Protein AF-A0A382V7R6-F1 (afdb_monomer)

pLDDT: mean 75.1, std 13.62, range [45.16, 88.88]

Nearest PDB structures (foldseek):
  5obz-assembly1_B  TM=4.408E-01  e=2.861E+00  Thermochaetoides thermophila DSM 1495
  2ct7-assembly1_A  TM=3.478E-01  e=7.063E+00  Homo sapiens

Radius of gyration: 15.53 Å; Cα contacts (8 Å, |Δi|>4): 62; chains: 1; bounding box: 49×32×35 Å

Structure (mmCIF, N/CA/C/O backbone):
data_AF-A0A382V7R6-F1
#
_entry.id   AF-A0A382V7R6-F1
#
loop_
_atom_site.group_PDB
_atom_site.id
_atom_site.type_symbol
_atom_site.label_atom_id
_atom_site.label_alt_id
_atom_site.label_comp_id
_atom_site.label_asym_id
_atom_site.label_entity_id
_atom_site.label_seq_id
_atom_site.pdbx_PDB_ins_code
_atom_site.Cartn_x
_atom_site.Cartn_y
_atom_site.Cartn_z
_atom_site.occupancy
_atom_site.B_iso_or_equiv
_atom_site.auth_seq_id
_atom_site.auth_comp_id
_atom_site.auth_asym_id
_atom_site.auth_atom_id
_atom_site.pdbx_PDB_model_num
ATOM 1 N N . MET A 1 1 ? -21.126 21.811 21.592 1.00 45.16 1 MET A N 1
ATOM 2 C CA . MET A 1 1 ? -21.350 20.909 20.444 1.00 45.16 1 MET A CA 1
ATOM 3 C C . MET A 1 1 ? -20.180 19.952 20.373 1.00 45.16 1 MET A C 1
ATOM 5 O O . MET A 1 1 ? -19.081 20.369 20.037 1.00 45.16 1 MET A O 1
ATOM 9 N N . SER A 1 2 ? -20.400 18.711 20.787 1.00 50.22 2 SER A N 1
ATOM 10 C CA . SER A 1 2 ? -19.373 17.674 20.832 1.00 50.22 2 SER A CA 1
ATOM 11 C C . SER A 1 2 ? -19.372 16.946 19.491 1.00 50.22 2 SER A C 1
ATOM 13 O O . SER A 1 2 ? -20.209 16.083 19.261 1.00 50.22 2 SER A O 1
ATOM 15 N N . PHE A 1 3 ? -18.474 17.333 18.589 1.00 59.28 3 PHE A N 1
ATOM 16 C CA . PHE A 1 3 ? -18.126 16.537 17.412 1.00 59.28 3 PHE A CA 1
ATOM 17 C C . PHE A 1 3 ? -16.765 15.900 17.689 1.00 59.28 3 PHE A C 1
ATOM 19 O O . PHE A 1 3 ? -15.746 16.297 17.135 1.00 59.28 3 PHE A O 1
ATOM 26 N N . THR A 1 4 ? -16.727 14.925 18.596 1.00 58.59 4 THR A N 1
ATOM 27 C CA . THR A 1 4 ? -15.632 13.955 18.594 1.00 58.59 4 THR A CA 1
ATOM 28 C C . THR A 1 4 ? -15.905 13.031 17.419 1.00 58.59 4 THR A C 1
ATOM 30 O O . THR A 1 4 ? -16.551 11.995 17.552 1.00 58.59 4 THR A O 1
ATOM 33 N N . GLN A 1 5 ? -15.494 13.466 16.229 1.00 56.47 5 GLN A N 1
ATOM 34 C CA . GLN A 1 5 ? -15.279 12.541 15.131 1.00 56.47 5 GLN A CA 1
ATOM 35 C C . GLN A 1 5 ? -14.124 11.655 15.587 1.00 56.47 5 GLN A C 1
ATOM 37 O O . GLN A 1 5 ? -12.957 12.005 15.436 1.00 56.47 5 GLN A O 1
ATOM 42 N N . GLU A 1 6 ? -14.460 10.526 16.208 1.00 61.00 6 GLU A N 1
ATOM 43 C CA . GLU A 1 6 ? -13.647 9.321 16.125 1.00 61.00 6 GLU A CA 1
ATOM 44 C C . GLU A 1 6 ? -13.587 8.964 14.637 1.00 61.00 6 GLU A C 1
ATOM 46 O O . GLU A 1 6 ? -14.321 8.118 14.130 1.00 61.00 6 GLU A O 1
ATOM 51 N N . GLU A 1 7 ? -12.759 9.710 13.901 1.00 55.22 7 GLU A N 1
ATOM 52 C CA . GLU A 1 7 ? -12.292 9.345 12.579 1.00 55.22 7 GLU A CA 1
ATOM 53 C C . GLU A 1 7 ? -11.478 8.086 12.829 1.00 55.22 7 GLU A C 1
ATOM 55 O O . GLU A 1 7 ? -10.289 8.137 13.161 1.00 55.22 7 GLU A O 1
ATOM 60 N N . SER A 1 8 ? -12.181 6.957 12.769 1.00 54.97 8 SER A N 1
ATOM 61 C CA . SER A 1 8 ? -11.629 5.644 12.515 1.00 54.97 8 SER A CA 1
ATOM 62 C C . SER A 1 8 ? -10.731 5.813 11.302 1.00 54.97 8 SER A C 1
ATOM 64 O O . SER A 1 8 ? -11.146 5.749 10.152 1.00 54.97 8 SER A O 1
ATOM 66 N N . ASN A 1 9 ? -9.479 6.160 11.581 1.00 60.59 9 ASN A N 1
ATOM 67 C CA . ASN A 1 9 ? -8.408 6.229 10.622 1.00 60.59 9 ASN A CA 1
ATOM 68 C C . ASN A 1 9 ? -8.143 4.782 10.273 1.00 60.59 9 ASN A C 1
ATOM 70 O O . ASN A 1 9 ? -7.276 4.142 10.863 1.00 60.59 9 ASN A O 1
ATOM 74 N N . GLU A 1 10 ? -8.994 4.241 9.405 1.00 75.50 10 GLU A N 1
ATOM 75 C CA . GLU A 1 10 ? -8.898 2.891 8.906 1.00 75.50 10 GLU A CA 1
ATOM 76 C C . GLU A 1 10 ? -7.617 2.837 8.086 1.00 75.50 10 GLU A C 1
ATOM 78 O O . GLU A 1 10 ? -7.599 3.084 6.882 1.00 75.50 10 GLU A O 1
ATOM 83 N N . VAL A 1 11 ? -6.507 2.625 8.776 1.00 84.69 11 VAL A N 1
ATOM 84 C CA . VAL A 1 11 ? -5.213 2.430 8.160 1.00 84.69 11 VAL A CA 1
ATOM 85 C C . VAL A 1 11 ? -5.247 1.115 7.416 1.00 84.69 11 VAL A C 1
ATOM 87 O O . VAL A 1 11 ? -5.822 0.117 7.864 1.00 84.69 11 VAL A O 1
ATOM 90 N N . GLU A 1 12 ? -4.639 1.114 6.245 1.00 85.56 12 GLU A N 1
ATOM 91 C CA . GLU A 1 12 ? -4.556 -0.092 5.457 1.00 85.56 12 GLU A CA 1
ATOM 92 C C . GLU A 1 12 ? -3.634 -1.092 6.136 1.00 85.56 12 GLU A C 1
ATOM 94 O O . GLU A 1 12 ? -2.597 -0.736 6.703 1.00 85.56 12 GLU A O 1
ATOM 99 N N . ILE A 1 13 ? -4.013 -2.361 6.066 1.00 88.12 13 ILE A N 1
ATOM 100 C CA . ILE A 1 13 ? -3.258 -3.450 6.665 1.00 88.12 13 ILE A CA 1
ATOM 101 C C . ILE A 1 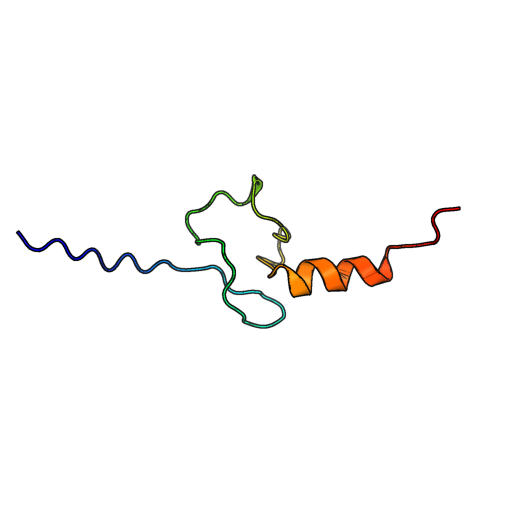13 ? -2.450 -4.145 5.574 1.00 88.12 13 ILE A C 1
ATOM 103 O O . ILE A 1 13 ? -2.950 -4.443 4.493 1.00 88.12 13 ILE A O 1
ATOM 107 N N . CYS A 1 14 ? -1.182 -4.418 5.872 1.00 88.88 14 CYS A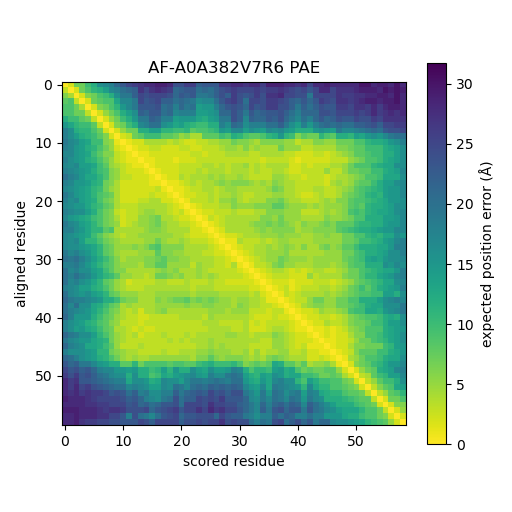 N 1
ATOM 108 C CA . CYS A 1 14 ? -0.304 -5.148 4.978 1.00 88.88 14 CYS A CA 1
ATOM 109 C C . CYS A 1 14 ? -0.820 -6.570 4.750 1.00 88.88 14 CYS A C 1
ATOM 111 O O . CYS A 1 14 ? -0.900 -7.357 5.691 1.00 88.88 14 CYS A O 1
ATOM 113 N N . VAL A 1 15 ? -1.040 -6.939 3.492 1.00 87.75 15 VAL A N 1
ATOM 114 C CA . VAL A 1 15 ? -1.540 -8.275 3.121 1.00 87.75 15 VAL A CA 1
ATOM 115 C C . VAL A 1 15 ? -0.548 -9.416 3.383 1.00 87.75 15 VAL A C 1
ATOM 117 O O . VAL A 1 15 ? -0.932 -10.579 3.366 1.00 87.75 15 VAL A O 1
ATOM 120 N N . ILE A 1 16 ? 0.733 -9.110 3.627 1.00 85.25 16 ILE A N 1
ATOM 121 C CA . ILE A 1 16 ? 1.761 -10.124 3.926 1.00 85.25 16 ILE A CA 1
ATOM 122 C C . ILE A 1 16 ? 1.920 -10.348 5.426 1.00 85.25 16 ILE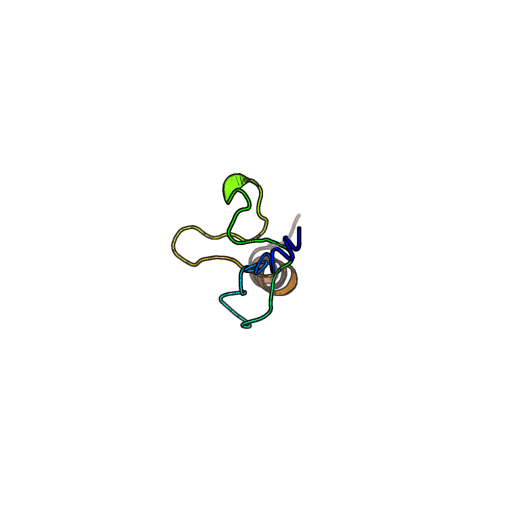 A C 1
ATOM 124 O O . ILE A 1 16 ? 1.996 -11.488 5.867 1.00 85.25 16 ILE A O 1
ATOM 128 N N . CYS A 1 17 ? 2.036 -9.272 6.206 1.00 86.88 17 CYS A N 1
ATOM 129 C CA . CYS A 1 17 ? 2.385 -9.371 7.625 1.00 86.88 17 CYS A CA 1
ATOM 130 C C . CYS A 1 17 ? 1.269 -8.944 8.579 1.00 86.88 17 CYS A C 1
ATOM 132 O O . CYS A 1 17 ? 1.457 -9.038 9.787 1.00 86.88 17 CYS A O 1
ATOM 134 N N . GLY A 1 18 ? 0.143 -8.435 8.076 1.00 87.06 18 GLY A N 1
ATOM 135 C CA . GLY A 1 18 ? -0.948 -7.943 8.916 1.00 87.06 18 GLY A CA 1
ATOM 136 C C . GLY A 1 18 ? -0.623 -6.654 9.679 1.00 87.06 18 GLY A C 1
ATOM 137 O O . GLY A 1 18 ? -1.390 -6.246 10.544 1.00 87.06 18 GLY A O 1
ATOM 138 N N . ALA A 1 19 ? 0.508 -6.000 9.394 1.00 87.69 19 ALA A N 1
ATOM 139 C CA . ALA A 1 19 ? 0.877 -4.754 10.058 1.00 87.69 19 ALA A CA 1
ATOM 140 C C . ALA A 1 19 ? 0.082 -3.569 9.499 1.00 87.69 19 ALA A C 1
ATOM 142 O O . ALA A 1 19 ? -0.095 -3.459 8.285 1.00 87.69 19 ALA A O 1
ATOM 143 N N . GLN A 1 20 ? -0.316 -2.650 10.378 1.00 87.56 20 GLN A N 1
ATOM 144 C CA . GLN A 1 20 ? -0.877 -1.360 9.982 1.00 87.56 20 GLN A CA 1
ATOM 145 C C . GLN A 1 20 ? 0.158 -0.567 9.174 1.00 87.56 20 GLN A C 1
ATOM 147 O O . GLN A 1 20 ? 1.336 -0.492 9.537 1.00 87.56 20 GLN A O 1
ATOM 152 N N . THR A 1 21 ? -0.274 -0.010 8.050 1.00 84.69 21 THR A N 1
ATOM 153 C CA . THR A 1 21 ? 0.538 0.871 7.211 1.00 84.69 21 THR A CA 1
ATOM 154 C C . THR A 1 21 ? 0.292 2.332 7.570 1.00 84.69 21 THR A C 1
ATOM 156 O O . THR A 1 21 ? -0.634 2.666 8.301 1.00 84.69 21 THR A O 1
ATOM 159 N N . SER A 1 22 ? 1.143 3.219 7.059 1.00 83.62 22 SER A N 1
ATOM 160 C CA . SER A 1 22 ? 0.978 4.667 7.230 1.00 83.62 22 SER A CA 1
ATOM 161 C C . SER A 1 2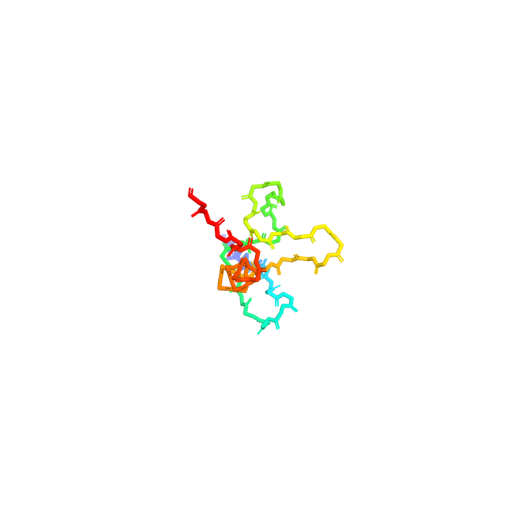2 ? -0.066 5.274 6.285 1.00 83.62 22 SER A C 1
ATOM 163 O O . SER A 1 22 ? -0.244 6.486 6.298 1.00 83.62 22 SER A O 1
ATOM 165 N N . PHE A 1 23 ? -0.716 4.456 5.455 1.00 84.50 23 PHE A N 1
ATOM 166 C CA . PHE A 1 23 ? -1.729 4.890 4.499 1.00 84.50 23 PHE A CA 1
ATOM 167 C C . PHE A 1 23 ? -3.120 4.634 5.057 1.00 84.50 23 PHE A C 1
ATOM 169 O O . PHE A 1 23 ? -3.374 3.567 5.618 1.00 84.50 23 PHE A O 1
ATOM 176 N N . LYS A 1 24 ? -4.026 5.596 4.891 1.00 85.81 24 LYS A N 1
ATOM 177 C CA . LYS A 1 24 ? -5.439 5.424 5.234 1.00 85.81 24 LYS A CA 1
ATOM 178 C C . LYS A 1 24 ? -6.162 4.786 4.055 1.00 85.81 24 LYS A C 1
ATOM 180 O O . LYS A 1 24 ? -5.752 4.972 2.915 1.00 85.81 24 LYS A O 1
ATOM 185 N N . LYS A 1 25 ? -7.289 4.112 4.293 1.00 81.31 25 LYS A N 1
ATOM 186 C CA . LYS A 1 25 ? -8.172 3.624 3.218 1.00 81.31 25 LYS A CA 1
ATOM 187 C C . LYS A 1 25 ? -8.644 4.747 2.290 1.00 81.31 25 LYS A C 1
ATOM 189 O O . LYS A 1 25 ? -8.833 4.488 1.105 1.00 81.31 25 LYS A O 1
ATOM 194 N N . SER A 1 26 ? -8.766 5.971 2.805 1.00 82.94 26 SER A N 1
ATOM 195 C CA . SER A 1 26 ? -9.199 7.159 2.059 1.00 82.94 26 SER A CA 1
ATOM 196 C C . SER A 1 26 ? -8.118 7.807 1.189 1.00 82.94 26 SER A C 1
ATOM 198 O O . SER A 1 26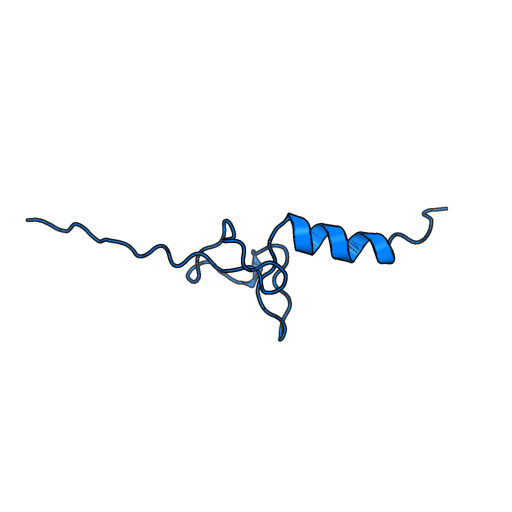 ? -8.450 8.681 0.396 1.00 82.94 26 SER A O 1
ATOM 200 N N . ASP A 1 27 ? -6.838 7.444 1.348 1.00 83.88 27 ASP A N 1
ATOM 201 C CA . ASP A 1 27 ? -5.766 7.993 0.504 1.00 83.88 27 ASP A CA 1
ATOM 202 C C . ASP A 1 27 ? -5.942 7.556 -0.965 1.00 83.88 27 ASP A C 1
ATOM 204 O O . ASP A 1 27 ? -6.712 6.652 -1.272 1.00 83.88 27 ASP A O 1
ATOM 208 N N . ASP A 1 28 ? -5.215 8.131 -1.909 1.00 84.12 28 ASP A N 1
ATOM 209 C CA . ASP A 1 28 ? -5.333 7.706 -3.307 1.00 84.12 28 ASP A CA 1
ATOM 210 C C . ASP A 1 28 ? -4.328 6.586 -3.621 1.00 84.12 28 ASP A C 1
ATOM 212 O O . ASP A 1 28 ? -3.126 6.768 -3.413 1.00 84.12 28 ASP A O 1
ATOM 216 N N . ILE A 1 29 ? -4.794 5.427 -4.110 1.00 83.00 29 ILE A N 1
ATOM 217 C CA . ILE A 1 29 ? -3.948 4.239 -4.363 1.00 83.00 29 ILE A CA 1
ATOM 218 C C . ILE A 1 29 ? -2.783 4.522 -5.321 1.00 83.00 29 ILE A C 1
ATOM 220 O O . ILE A 1 29 ? -1.737 3.885 -5.215 1.00 83.00 29 ILE A O 1
ATOM 224 N N . THR A 1 30 ? -2.937 5.512 -6.205 1.00 82.25 30 THR A N 1
ATOM 225 C CA . THR A 1 30 ? -1.944 5.907 -7.214 1.00 82.25 30 THR A CA 1
ATOM 226 C C . THR A 1 30 ? -0.648 6.418 -6.584 1.00 82.25 30 THR A C 1
ATOM 228 O O . THR A 1 30 ? 0.439 6.197 -7.116 1.00 82.25 30 THR A O 1
ATOM 231 N N . PHE A 1 31 ? -0.747 7.091 -5.433 1.00 81.62 31 PHE A N 1
ATOM 232 C CA . PHE A 1 31 ? 0.398 7.685 -4.737 1.00 81.62 31 PHE A CA 1
ATOM 233 C C . PHE A 1 31 ? 0.948 6.795 -3.613 1.00 81.62 31 PHE A C 1
ATOM 235 O O . PHE A 1 31 ? 1.949 7.143 -2.979 1.00 81.62 31 PHE A O 1
ATOM 242 N N . ARG A 1 32 ? 0.329 5.637 -3.351 1.00 82.56 32 ARG A N 1
ATOM 243 C CA . ARG A 1 32 ? 0.759 4.724 -2.285 1.00 82.56 32 ARG A CA 1
ATOM 244 C C . ARG A 1 32 ? 1.925 3.866 -2.757 1.00 82.56 32 ARG A C 1
ATOM 246 O O . ARG A 1 32 ? 1.887 3.233 -3.810 1.00 82.56 32 ARG A O 1
ATOM 253 N N . TYR A 1 33 ? 2.970 3.774 -1.939 1.00 82.88 33 TYR A N 1
ATOM 254 C CA . TYR A 1 33 ? 4.043 2.821 -2.206 1.00 82.88 33 TYR A CA 1
ATOM 255 C C . TYR A 1 33 ? 3.581 1.409 -1.834 1.00 82.88 33 TYR A C 1
ATOM 257 O O . TYR A 1 33 ? 2.916 1.202 -0.8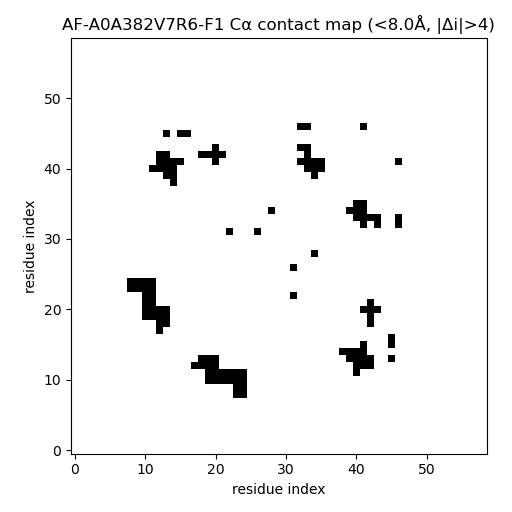22 1.00 82.88 33 TYR A O 1
ATOM 265 N N . GLY A 1 34 ? 3.969 0.410 -2.625 1.00 81.50 34 GLY A N 1
ATOM 266 C CA . GLY A 1 34 ? 3.706 -0.992 -2.291 1.00 81.50 34 GLY A CA 1
ATOM 267 C C . GLY A 1 34 ? 2.242 -1.424 -2.419 1.00 81.50 34 GLY A C 1
ATOM 268 O O . GLY A 1 34 ? 1.923 -2.527 -1.982 1.00 81.50 34 GLY A O 1
ATOM 269 N N . TYR A 1 35 ? 1.373 -0.606 -3.016 1.00 86.69 35 TYR A N 1
ATOM 270 C CA . TYR A 1 35 ? 0.088 -1.088 -3.510 1.00 86.69 35 TYR A CA 1
ATOM 271 C C . TYR A 1 35 ? 0.329 -1.965 -4.743 1.00 86.69 35 TYR A C 1
ATOM 273 O O . TYR A 1 35 ? 1.072 -1.586 -5.650 1.00 86.69 35 T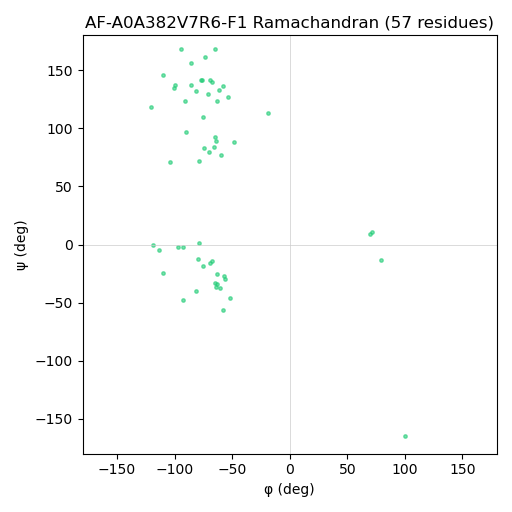YR A O 1
ATOM 281 N N . ILE A 1 36 ? -0.249 -3.163 -4.753 1.00 83.19 36 ILE A N 1
ATOM 282 C CA . ILE A 1 36 ? -0.204 -4.072 -5.896 1.00 83.19 36 ILE A CA 1
ATOM 283 C C . ILE A 1 36 ? -1.644 -4.332 -6.323 1.00 83.19 36 ILE A C 1
ATOM 285 O O . ILE A 1 36 ? -2.426 -4.902 -5.558 1.00 83.19 36 ILE A O 1
ATOM 289 N N . GLU A 1 37 ? -1.980 -3.947 -7.553 1.00 84.06 37 GLU A N 1
ATOM 290 C CA . GLU A 1 37 ? -3.292 -4.216 -8.143 1.00 84.06 37 GLU A CA 1
ATOM 291 C C . GLU A 1 37 ? -3.612 -5.717 -8.071 1.00 84.06 37 GLU A C 1
ATOM 293 O O . GLU A 1 37 ? -2.807 -6.569 -8.448 1.00 84.06 37 GLU A O 1
ATOM 298 N N . GLY A 1 38 ? -4.776 -6.050 -7.509 1.00 82.19 38 GLY A N 1
ATOM 299 C CA . GLY A 1 38 ? -5.223 -7.432 -7.312 1.00 82.19 38 GLY A CA 1
ATOM 300 C C . GLY A 1 38 ? -4.618 -8.173 -6.111 1.00 82.19 38 GLY A C 1
ATOM 301 O O . GLY A 1 38 ? -5.159 -9.206 -5.728 1.00 82.19 38 GLY A O 1
ATOM 302 N N . ALA A 1 39 ? -3.558 -7.662 -5.475 1.00 82.94 39 ALA A N 1
ATOM 303 C CA . ALA A 1 39 ? -2.991 -8.256 -4.256 1.00 82.94 39 ALA A CA 1
ATOM 304 C C . ALA A 1 39 ? -3.214 -7.406 -2.994 1.00 82.94 39 ALA A C 1
ATOM 306 O O . ALA A 1 39 ? -3.241 -7.964 -1.901 1.00 82.94 39 ALA A O 1
ATOM 307 N N . GLY A 1 40 ? -3.399 -6.089 -3.129 1.00 86.56 40 GLY A N 1
ATOM 308 C CA . GLY A 1 40 ? -3.657 -5.159 -2.027 1.00 86.56 40 GLY A CA 1
ATOM 309 C C . GLY A 1 40 ? -2.423 -4.376 -1.568 1.00 86.56 40 GLY A C 1
ATOM 310 O O . GLY A 1 40 ? -1.407 -4.299 -2.263 1.00 86.56 40 GLY A O 1
ATOM 311 N N . GLN A 1 41 ? -2.525 -3.762 -0.388 1.00 88.25 41 GLN A N 1
ATOM 312 C CA . GLN A 1 41 ? -1.504 -2.871 0.164 1.00 88.25 41 GLN A CA 1
ATOM 313 C C . GLN A 1 41 ? -0.412 -3.636 0.921 1.00 88.25 41 GLN A C 1
ATOM 315 O O . GLN A 1 41 ? -0.679 -4.533 1.723 1.00 88.25 41 GLN A O 1
ATOM 320 N N . LEU A 1 42 ? 0.845 -3.247 0.704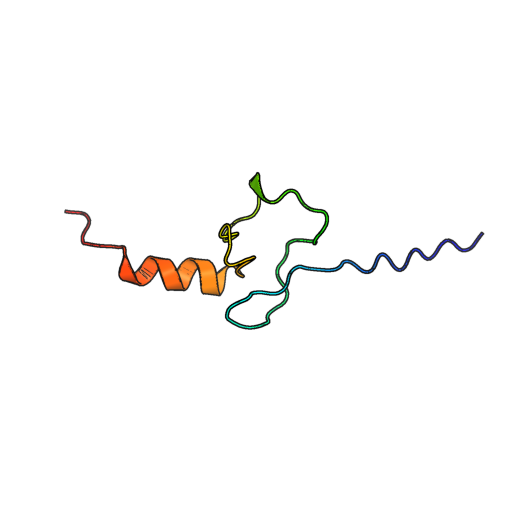 1.00 88.38 42 LEU A N 1
ATOM 321 C CA . LEU A 1 42 ? 2.005 -3.744 1.446 1.00 88.38 42 LEU A CA 1
ATOM 322 C C . LEU A 1 42 ? 2.581 -2.660 2.351 1.00 88.38 42 LEU A C 1
ATOM 324 O O . LEU A 1 42 ? 2.628 -1.487 1.989 1.00 88.38 42 LEU A O 1
ATOM 328 N N . CYS A 1 43 ? 3.102 -3.053 3.512 1.00 87.06 43 CYS A N 1
ATOM 329 C CA . CYS A 1 43 ? 3.912 -2.148 4.320 1.00 87.06 43 CYS A CA 1
ATOM 330 C C . CYS A 1 43 ? 5.296 -1.939 3.692 1.00 87.06 43 CYS A C 1
ATOM 332 O O . CYS A 1 43 ? 5.773 -2.755 2.896 1.00 87.06 43 CYS A O 1
ATOM 334 N N . PHE A 1 44 ? 5.978 -0.871 4.110 1.00 82.75 44 PHE A N 1
ATOM 335 C CA . PHE A 1 44 ? 7.295 -0.496 3.591 1.00 82.75 44 PHE A CA 1
ATOM 336 C C . PHE A 1 44 ? 8.285 -1.662 3.633 1.00 82.75 44 PHE A C 1
ATOM 338 O O . PHE A 1 44 ? 8.907 -1.981 2.621 1.00 82.75 44 PHE A O 1
ATOM 345 N N . LYS A 1 45 ? 8.335 -2.374 4.765 1.00 84.56 45 LYS A N 1
ATOM 346 C CA . LYS A 1 45 ? 9.198 -3.545 4.965 1.00 84.56 45 LYS A CA 1
ATOM 347 C C . LYS A 1 45 ? 8.922 -4.628 3.922 1.00 84.56 45 LYS A C 1
ATOM 349 O O . LYS A 1 45 ? 9.815 -4.979 3.162 1.00 84.56 45 LYS A O 1
ATOM 354 N N . CYS A 1 46 ? 7.677 -5.090 3.825 1.00 84.00 46 CYS A N 1
ATOM 355 C CA . CYS A 1 46 ? 7.277 -6.154 2.905 1.00 84.00 46 CYS A CA 1
ATOM 356 C C . CYS A 1 46 ? 7.441 -5.768 1.427 1.00 84.00 46 CYS A C 1
ATOM 358 O O . CYS A 1 46 ? 7.835 -6.603 0.612 1.00 84.00 46 CYS A O 1
ATOM 360 N N . SER A 1 47 ? 7.177 -4.503 1.084 1.00 83.06 47 SER A N 1
ATOM 361 C CA . SER A 1 47 ? 7.394 -3.981 -0.269 1.00 83.06 47 SER A CA 1
ATOM 362 C C . SER A 1 47 ? 8.879 -3.979 -0.656 1.00 83.06 47 SER A C 1
ATOM 364 O O . SER A 1 47 ? 9.217 -4.210 -1.816 1.00 83.06 47 SER A O 1
ATOM 366 N N . GLN A 1 48 ? 9.770 -3.767 0.318 1.00 81.00 48 GLN A N 1
ATOM 367 C CA . GLN A 1 48 ? 11.214 -3.729 0.114 1.00 81.00 48 GLN A CA 1
ATOM 368 C C . GLN A 1 48 ? 11.812 -5.143 0.057 1.00 81.00 48 GLN A C 1
ATOM 370 O O . GLN A 1 48 ? 12.621 -5.421 -0.824 1.00 81.00 48 GLN A O 1
ATOM 375 N N . THR A 1 49 ? 11.348 -6.071 0.904 1.00 71.69 49 THR A N 1
ATOM 376 C CA . THR A 1 49 ? 11.814 -7.470 0.902 1.00 71.69 49 THR A CA 1
ATOM 377 C C . THR A 1 49 ? 11.546 -8.165 -0.436 1.00 71.69 49 THR A C 1
ATOM 379 O O . THR A 1 49 ? 12.403 -8.891 -0.931 1.00 71.69 49 THR A O 1
ATOM 382 N N . ARG A 1 50 ? 10.404 -7.896 -1.094 1.00 61.94 50 ARG A N 1
ATOM 383 C CA . ARG A 1 50 ? 10.111 -8.467 -2.426 1.00 61.94 50 ARG A CA 1
ATOM 384 C C . ARG A 1 50 ? 11.093 -8.024 -3.516 1.00 61.94 50 ARG A C 1
ATOM 386 O O . ARG A 1 50 ? 11.276 -8.755 -4.487 1.00 61.94 50 ARG A O 1
ATOM 393 N N . LYS A 1 51 ? 11.736 -6.860 -3.377 1.00 55.31 51 LYS A N 1
ATOM 394 C CA . LYS A 1 51 ? 12.707 -6.363 -4.367 1.00 55.31 51 LYS A CA 1
ATOM 395 C C . LYS A 1 51 ? 14.052 -7.089 -4.292 1.00 55.31 51 LYS A C 1
ATOM 397 O O . LYS A 1 51 ? 14.781 -7.094 -5.277 1.00 55.31 51 LYS A O 1
ATOM 402 N N . MET A 1 52 ? 14.352 -7.766 -3.182 1.00 55.72 52 MET A N 1
ATOM 403 C CA . MET A 1 52 ? 15.647 -8.426 -2.969 1.00 55.72 52 MET A CA 1
ATOM 404 C C . MET A 1 52 ? 15.877 -9.647 -3.876 1.00 55.72 52 MET A C 1
ATOM 406 O O . MET A 1 52 ? 17.017 -10.049 -4.058 1.00 55.72 52 MET A O 1
ATOM 410 N N . HIS A 1 53 ? 14.834 -10.192 -4.514 1.00 56.69 53 HIS A N 1
ATOM 411 C CA . HIS A 1 53 ? 14.981 -11.255 -5.520 1.00 56.69 53 HIS A CA 1
ATOM 412 C C . HIS A 1 53 ? 15.092 -10.739 -6.966 1.00 56.69 53 HIS A C 1
ATOM 414 O O . HIS A 1 53 ? 15.236 -11.544 -7.882 1.00 56.69 53 HIS A O 1
ATOM 420 N N . LYS A 1 54 ? 15.005 -9.418 -7.194 1.00 52.66 54 LYS A N 1
ATOM 421 C CA . LYS A 1 54 ? 15.091 -8.806 -8.533 1.00 52.66 54 LYS A CA 1
ATOM 422 C C . LYS A 1 54 ? 16.254 -7.835 -8.725 1.00 52.66 54 LYS A C 1
ATOM 424 O O . LYS A 1 54 ? 16.418 -7.349 -9.840 1.00 52.66 54 LYS A O 1
ATOM 429 N N . THR A 1 55 ? 17.093 -7.591 -7.719 1.00 57.50 55 THR A N 1
ATOM 430 C CA . THR A 1 55 ? 18.395 -6.952 -7.960 1.00 57.50 55 THR A CA 1
ATOM 431 C C . THR A 1 55 ? 19.360 -8.008 -8.495 1.00 57.50 55 THR A C 1
ATOM 433 O O . THR A 1 55 ? 20.241 -8.492 -7.791 1.00 57.50 55 THR A O 1
ATOM 436 N N . GLY A 1 56 ? 19.131 -8.408 -9.747 1.00 53.88 56 GLY A N 1
ATOM 437 C CA . GLY A 1 56 ? 20.205 -8.918 -10.582 1.00 53.88 56 GLY A CA 1
ATOM 438 C C . GLY A 1 56 ? 21.277 -7.838 -10.683 1.00 53.88 56 GLY A C 1
ATOM 439 O O . GLY A 1 56 ? 20.957 -6.653 -10.779 1.00 53.88 56 GLY A O 1
ATOM 440 N N . SER A 1 57 ? 22.519 -8.285 -10.561 1.00 55.25 57 SER A N 1
ATOM 441 C CA . SER A 1 57 ? 23.779 -7.592 -10.801 1.00 55.25 57 SER A CA 1
ATOM 442 C C . SER A 1 57 ? 23.627 -6.343 -11.675 1.00 55.25 57 SER A C 1
ATOM 444 O O . SER A 1 57 ? 23.290 -6.447 -12.851 1.00 55.25 57 SER A O 1
ATOM 446 N N . TYR A 1 58 ? 23.865 -5.165 -11.098 1.00 62.56 58 TYR A N 1
ATOM 447 C CA . TYR A 1 58 ? 24.240 -4.006 -11.900 1.00 62.56 58 TYR A CA 1
ATOM 448 C C . TYR A 1 58 ? 25.701 -4.239 -12.297 1.00 62.56 58 TYR A C 1
ATOM 450 O O . TYR A 1 58 ? 26.554 -4.289 -11.407 1.00 62.56 58 TYR A O 1
ATOM 458 N N . GLU A 1 59 ? 25.938 -4.516 -13.583 1.00 51.62 59 GLU A N 1
ATOM 459 C CA . GLU A 1 59 ? 27.289 -4.550 -14.163 1.00 51.62 59 GLU A CA 1
ATOM 460 C C . GLU A 1 59 ? 27.948 -3.167 -14.113 1.00 51.62 59 GLU A C 1
ATOM 462 O O . GLU A 1 59 ? 27.240 -2.160 -14.357 1.00 51.62 59 GLU A O 1
#

Organism: NCBI:txid408172

Secondary structure (DSSP, 8-state):
----------EEEPTTT-PEEEEETTS-GGG-TTEETTTEE--HHHHHHGGGGT-----

Sequence (59 aa):
MSFTQEESNEVEICVICGAQTSFKKSDDITFRYGYIEGAGQLCFKCSQTRKMHKTGSYE

Solvent-accessible surface area (backbone atoms only — not comparable to full-atom values): 3888 Å² total; per-residue (Å²): 135,88,79,80,74,79,70,76,74,51,44,38,51,10,71,85,77,67,44,75,34,98,47,46,70,86,55,62,70,88,80,45,73,46,57,39,93,98,71,45,43,33,27,72,67,61,44,51,59,66,48,70,83,66,70,66,81,84,128

Foldse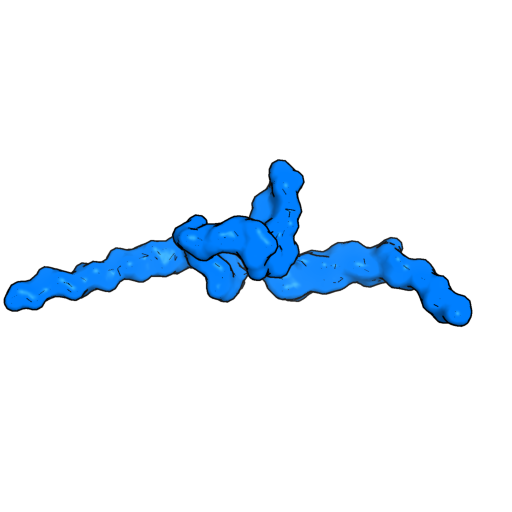ek 3Di:
DDPPPPPPQQFFAALPPRDGAPHGPPDDLVPAQQQDVPRGRHHPVVSVVVCVVVPDDPD

Mean predicted aligned error: 10.42 Å